Protein AF-A0AAW8KXV5-F1 (afdb_monomer_lite)

pLDDT: mean 96.81, std 3.4, range [79.0, 98.81]

Secondary structure (DSSP, 8-state):
-HHHHHHHHHHHHHHHHHHHHHHHHHHTT-HHHHHHHHHHHHHHHHHHHHHHHHHHHHT-TTHHHHHHHHHHHHHHHHHHHHH-

Structure (mmCIF, N/CA/C/O backbone):
data_AF-A0AAW8KXV5-F1
#
_entry.id   AF-A0AAW8KXV5-F1
#
loop_
_atom_site.group_PDB
_atom_site.id
_atom_site.type_symbol
_atom_site.label_atom_id
_atom_site.label_alt_id
_atom_site.label_comp_id
_atom_site.label_asym_id
_atom_site.label_entity_id
_atom_site.label_seq_id
_atom_site.pdbx_PDB_ins_code
_atom_site.Cartn_x
_atom_site.Cartn_y
_atom_site.Cartn_z
_atom_site.occupancy
_atom_site.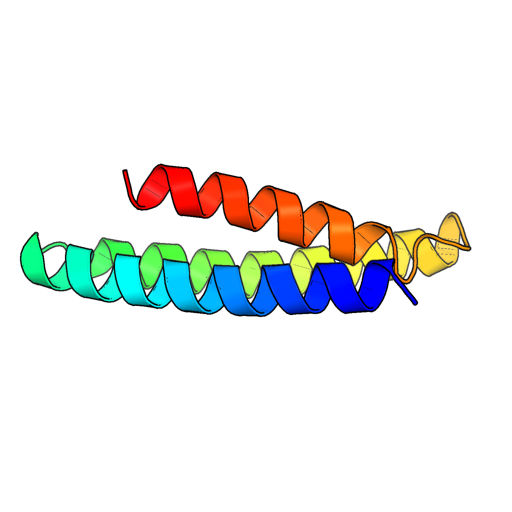B_iso_or_equiv
_atom_site.auth_seq_id
_atom_site.auth_comp_id
_atom_site.auth_asym_id
_atom_site.auth_atom_id
_atom_site.pdbx_PDB_model_num
ATOM 1 N N . SER A 1 1 ? 16.932 5.839 -8.473 1.00 82.25 1 SER A N 1
ATOM 2 C CA . SER A 1 1 ? 16.302 6.439 -9.677 1.00 82.25 1 SER A CA 1
ATOM 3 C C . SER A 1 1 ? 15.140 7.350 -9.267 1.00 82.25 1 SER A C 1
ATOM 5 O O . SER A 1 1 ? 14.722 7.279 -8.115 1.00 82.25 1 SER A O 1
ATOM 7 N N . CYS A 1 2 ? 14.600 8.202 -10.155 1.00 90.69 2 CYS A N 1
ATOM 8 C CA . CYS A 1 2 ? 13.416 9.025 -9.832 1.00 90.69 2 CYS A CA 1
ATOM 9 C C . CYS A 1 2 ? 12.208 8.165 -9.415 1.00 90.69 2 CYS A C 1
ATOM 11 O O . CYS A 1 2 ? 11.493 8.526 -8.486 1.00 90.69 2 CYS A O 1
ATOM 13 N N . SER A 1 3 ? 12.027 6.998 -10.042 1.00 93.56 3 SER A N 1
ATOM 14 C CA . SER A 1 3 ? 10.945 6.060 -9.718 1.00 93.56 3 SER A CA 1
ATOM 15 C C . SER A 1 3 ? 11.056 5.498 -8.297 1.00 93.56 3 SER A C 1
ATOM 17 O O . SER A 1 3 ? 10.063 5.429 -7.583 1.00 93.56 3 SER A O 1
ATOM 19 N N . GLU A 1 4 ? 12.262 5.148 -7.841 1.00 94.06 4 GLU A N 1
ATOM 20 C CA . GLU A 1 4 ? 12.478 4.670 -6.465 1.00 94.06 4 GLU A CA 1
ATOM 21 C C . GLU A 1 4 ? 12.218 5.761 -5.423 1.00 94.06 4 GLU A C 1
ATOM 23 O O . GLU A 1 4 ? 11.613 5.495 -4.386 1.00 94.06 4 GLU A O 1
ATOM 28 N N . GLN A 1 5 ? 12.647 6.996 -5.703 1.00 96.38 5 GLN A N 1
ATOM 29 C CA . GLN A 1 5 ? 12.382 8.138 -4.827 1.00 96.38 5 GLN A CA 1
ATOM 30 C C . GLN A 1 5 ? 10.879 8.417 -4.730 1.00 96.38 5 GLN A C 1
ATOM 32 O O . GLN A 1 5 ? 10.358 8.569 -3.628 1.00 96.38 5 GLN A O 1
ATOM 37 N N . ALA A 1 6 ? 10.173 8.415 -5.864 1.00 97.31 6 ALA A N 1
ATOM 38 C CA . ALA A 1 6 ? 8.724 8.581 -5.896 1.00 97.31 6 ALA A CA 1
ATOM 39 C C . ALA A 1 6 ? 8.002 7.453 -5.141 1.00 97.31 6 ALA A C 1
ATOM 41 O O . ALA A 1 6 ? 7.161 7.742 -4.294 1.00 97.31 6 ALA A O 1
ATOM 42 N N . LYS A 1 7 ? 8.386 6.184 -5.355 1.00 97.56 7 LYS A N 1
ATOM 43 C CA . LYS A 1 7 ? 7.857 5.044 -4.587 1.00 97.56 7 LYS A CA 1
ATOM 44 C C . LYS A 1 7 ? 8.009 5.274 -3.082 1.00 97.56 7 LYS A C 1
ATOM 46 O O . LYS A 1 7 ? 7.045 5.083 -2.349 1.00 97.56 7 LYS A O 1
ATOM 51 N N . LYS A 1 8 ? 9.190 5.702 -2.623 1.00 98.06 8 LYS A N 1
ATOM 52 C CA . LYS A 1 8 ? 9.444 5.957 -1.199 1.00 98.06 8 LYS A CA 1
ATOM 53 C C . LYS A 1 8 ? 8.534 7.056 -0.639 1.00 98.06 8 LYS A C 1
ATOM 55 O O . LYS A 1 8 ? 7.971 6.885 0.434 1.00 98.06 8 LYS A O 1
ATOM 60 N N . ILE A 1 9 ? 8.337 8.143 -1.385 1.00 98.50 9 ILE A N 1
ATOM 61 C CA . ILE A 1 9 ? 7.405 9.213 -0.995 1.00 98.50 9 ILE A CA 1
ATOM 62 C C . ILE A 1 9 ? 5.978 8.664 -0.863 1.00 98.50 9 ILE A C 1
ATOM 64 O O . ILE A 1 9 ? 5.281 8.972 0.102 1.00 98.50 9 ILE A O 1
ATOM 68 N N . TYR A 1 10 ? 5.527 7.839 -1.810 1.00 98.69 10 TYR A N 1
ATOM 69 C CA . TYR A 1 10 ? 4.205 7.215 -1.726 1.00 98.69 10 TYR A CA 1
ATOM 70 C C . TYR A 1 10 ? 4.104 6.215 -0.570 1.00 98.69 10 TYR A C 1
ATOM 72 O O . TYR A 1 10 ? 3.075 6.161 0.090 1.00 98.69 10 TYR A O 1
ATOM 80 N N . GLU A 1 11 ? 5.165 5.469 -0.271 1.00 98.50 11 GLU A N 1
ATOM 81 C CA . GLU A 1 11 ? 5.227 4.564 0.881 1.00 98.50 11 GLU A CA 1
ATOM 82 C C . GLU A 1 11 ? 5.051 5.315 2.206 1.00 98.50 11 GLU A C 1
ATOM 84 O O . GLU A 1 11 ? 4.233 4.918 3.035 1.00 98.50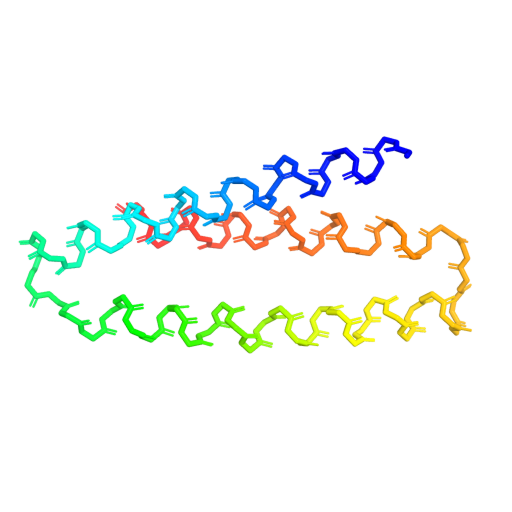 11 GLU A O 1
ATOM 89 N N . GLU A 1 12 ? 5.746 6.442 2.375 1.00 98.69 12 GLU A N 1
ATOM 90 C CA . GLU A 1 12 ? 5.589 7.320 3.540 1.00 98.69 12 GLU A CA 1
ATOM 91 C C . GLU A 1 12 ? 4.152 7.866 3.643 1.00 98.69 12 GLU A C 1
ATOM 93 O O . GLU A 1 12 ? 3.565 7.865 4.728 1.00 98.69 12 GLU A O 1
ATOM 98 N N . LYS A 1 13 ? 3.537 8.247 2.513 1.00 98.69 13 LYS A N 1
ATOM 99 C CA . LYS A 1 13 ? 2.128 8.676 2.468 1.00 98.69 13 LYS A CA 1
ATOM 100 C C . LYS A 1 13 ? 1.146 7.563 2.838 1.00 98.69 13 LYS A C 1
ATOM 102 O O . LYS A 1 13 ? 0.216 7.821 3.593 1.00 98.69 13 LYS A O 1
ATOM 107 N N . ILE A 1 14 ? 1.346 6.338 2.348 1.00 98.81 14 ILE A N 1
ATOM 108 C CA . ILE A 1 14 ? 0.516 5.173 2.700 1.00 98.81 14 ILE A CA 1
ATOM 109 C C . ILE A 1 14 ? 0.528 4.959 4.216 1.00 98.81 14 ILE A C 1
ATOM 111 O O . ILE A 1 14 ? -0.528 4.759 4.814 1.00 98.81 14 ILE A O 1
ATOM 115 N N . VAL A 1 15 ? 1.706 5.018 4.847 1.00 98.62 15 VAL A N 1
ATOM 116 C CA . VAL A 1 15 ? 1.833 4.861 6.304 1.00 98.62 15 VAL A CA 1
ATOM 117 C C . VAL A 1 15 ? 1.067 5.961 7.040 1.00 98.62 15 VAL A C 1
ATOM 119 O O . VAL A 1 15 ? 0.306 5.652 7.956 1.00 98.62 15 VAL A O 1
ATOM 122 N N . ALA A 1 16 ? 1.213 7.219 6.614 1.00 98.75 16 ALA A N 1
ATOM 123 C CA . ALA A 1 16 ? 0.496 8.344 7.209 1.00 98.75 16 ALA A CA 1
ATOM 124 C C . ALA A 1 16 ? -1.033 8.201 7.081 1.00 98.75 16 ALA A C 1
ATOM 126 O O . ALA A 1 16 ? -1.753 8.387 8.059 1.00 98.75 16 ALA A O 1
ATOM 127 N N . LEU A 1 17 ? -1.530 7.806 5.904 1.00 98.75 17 LEU A N 1
ATOM 128 C CA . LEU A 1 17 ? -2.961 7.590 5.669 1.00 98.75 17 LEU A CA 1
ATOM 129 C C . LEU A 1 17 ? -3.511 6.443 6.523 1.00 98.75 17 LEU A C 1
ATOM 131 O O . LEU A 1 17 ? -4.596 6.562 7.082 1.00 98.75 17 LEU A O 1
ATOM 135 N N . ILE A 1 18 ? -2.764 5.348 6.687 1.00 98.56 18 ILE A N 1
ATOM 136 C CA . ILE A 1 18 ? -3.181 4.239 7.558 1.00 98.56 18 ILE A CA 1
ATOM 137 C C . ILE A 1 18 ? -3.252 4.669 9.027 1.00 98.56 18 ILE A C 1
ATOM 139 O O . ILE A 1 18 ? -4.172 4.252 9.733 1.00 98.56 18 ILE A O 1
ATOM 143 N N . ASP A 1 19 ? -2.333 5.516 9.495 1.00 98.44 19 ASP A N 1
ATOM 144 C CA . ASP A 1 19 ? -2.392 6.051 10.861 1.00 98.44 19 ASP A CA 1
ATOM 145 C C . ASP A 1 19 ? -3.566 7.027 11.062 1.00 98.44 19 ASP A C 1
ATOM 147 O O . ASP A 1 19 ? -4.244 7.003 12.094 1.00 98.44 19 ASP A O 1
ATOM 151 N N . GLN A 1 20 ? -3.891 7.823 10.041 1.00 98.44 20 GLN A N 1
ATOM 152 C CA . GLN A 1 20 ? -5.097 8.649 10.045 1.00 98.44 20 GLN A CA 1
ATOM 153 C C . GLN A 1 20 ? -6.368 7.789 10.081 1.00 98.44 20 GLN A C 1
ATOM 155 O O . GLN A 1 20 ? -7.265 8.042 10.886 1.00 98.44 20 GLN A O 1
ATOM 160 N N . ILE A 1 21 ? -6.424 6.725 9.275 1.00 98.31 21 ILE A N 1
ATOM 161 C CA . ILE A 1 21 ? -7.521 5.749 9.266 1.00 98.31 21 ILE A CA 1
ATOM 162 C C . ILE A 1 21 ? -7.675 5.101 10.642 1.00 98.31 21 ILE A C 1
ATOM 164 O O . ILE A 1 21 ? -8.806 4.953 11.108 1.00 98.31 21 ILE A O 1
ATOM 168 N N . ARG A 1 22 ? -6.574 4.743 11.314 1.00 98.12 22 ARG A N 1
ATOM 169 C CA . ARG A 1 22 ? -6.591 4.232 12.692 1.00 98.12 22 ARG A CA 1
ATOM 170 C C . ARG A 1 22 ? -7.264 5.228 13.635 1.00 98.12 22 ARG A C 1
ATOM 172 O O . ARG A 1 22 ? -8.228 4.865 14.302 1.00 98.12 22 ARG A O 1
ATOM 179 N N . THR A 1 23 ? -6.807 6.478 13.622 1.00 98.00 23 THR A N 1
ATOM 180 C CA . THR A 1 23 ? -7.331 7.550 14.482 1.00 98.00 23 THR A CA 1
ATOM 181 C C . THR A 1 23 ? -8.827 7.800 14.246 1.00 98.00 23 THR A C 1
ATOM 183 O O . THR A 1 23 ? -9.606 7.802 15.195 1.00 98.00 23 THR A O 1
ATOM 186 N N . GLN A 1 24 ? -9.265 7.909 12.986 1.00 97.88 24 GLN A N 1
ATOM 187 C CA . GLN A 1 24 ? -10.688 8.060 12.639 1.00 97.88 24 GLN A CA 1
ATOM 188 C C . GLN A 1 24 ? -11.526 6.849 13.066 1.00 97.88 24 GLN A C 1
ATOM 190 O O . GLN A 1 24 ? -12.657 6.997 13.514 1.00 97.88 24 GLN A O 1
ATOM 195 N N . SER A 1 25 ? -10.980 5.637 12.939 1.00 97.75 25 SER A N 1
ATOM 196 C CA . SER A 1 25 ? -11.683 4.413 13.345 1.00 97.75 25 SER A CA 1
ATOM 197 C C . SER A 1 25 ? -11.930 4.384 14.856 1.00 97.75 25 SER A C 1
ATOM 199 O O . SER A 1 25 ? -12.988 3.935 15.296 1.00 97.75 25 SER A O 1
ATOM 201 N N . GLU A 1 26 ? -10.981 4.888 15.652 1.00 97.38 26 GLU A N 1
ATOM 202 C CA . GLU A 1 26 ? -11.141 5.066 17.099 1.00 97.38 26 GLU A CA 1
ATOM 203 C C . GLU A 1 26 ? -12.208 6.132 17.414 1.00 97.38 26 GLU A C 1
ATOM 205 O O . GLU A 1 26 ? -13.118 5.871 18.204 1.00 97.38 26 GLU A O 1
ATOM 210 N N . GLU A 1 27 ? -12.155 7.295 16.752 1.00 97.50 27 GLU A N 1
ATOM 211 C CA . GLU A 1 27 ? -13.113 8.399 16.928 1.00 97.50 27 GLU A CA 1
ATOM 212 C C . GLU A 1 27 ? -14.553 7.989 16.577 1.00 97.50 27 GLU A C 1
ATOM 214 O O . GLU A 1 27 ? -15.490 8.240 17.339 1.00 97.50 27 GLU A O 1
ATOM 219 N N . TYR A 1 28 ? -14.731 7.298 15.449 1.00 96.69 28 TYR A N 1
ATOM 220 C CA . TYR A 1 28 ? -16.037 6.866 14.943 1.00 96.69 28 TYR A CA 1
ATOM 221 C C . TYR A 1 28 ? -16.528 5.560 15.574 1.00 96.69 28 TYR A C 1
ATOM 223 O O . TYR A 1 28 ? -17.626 5.105 15.255 1.00 96.69 28 TYR A O 1
ATOM 231 N N . LYS A 1 29 ? -15.752 4.972 16.497 1.00 97.00 29 LYS A N 1
ATOM 232 C CA . LYS A 1 29 ? -16.060 3.705 17.182 1.00 97.00 29 LYS A CA 1
ATOM 233 C C . LYS A 1 29 ? -16.286 2.540 16.207 1.00 97.00 29 LYS A C 1
ATOM 235 O O . LYS A 1 29 ? -17.181 1.724 16.414 1.00 97.00 29 LYS A O 1
ATOM 240 N N . GLN A 1 30 ? -15.449 2.459 15.173 1.00 95.88 30 GLN A N 1
ATOM 241 C CA . GLN A 1 30 ? -15.440 1.415 14.139 1.00 95.88 30 GLN A CA 1
ATOM 242 C C . GLN A 1 30 ? -14.116 0.628 14.178 1.00 95.88 30 GLN A C 1
ATOM 244 O O . GLN A 1 30 ? -13.297 0.740 13.260 1.00 95.88 30 GLN A O 1
ATOM 249 N N . PRO A 1 31 ? -13.831 -0.134 15.249 1.00 88.44 31 PRO A N 1
ATOM 250 C CA . PRO A 1 31 ? -12.534 -0.792 15.429 1.00 88.44 31 PRO A CA 1
ATOM 251 C C . PRO A 1 31 ? -12.185 -1.789 14.310 1.00 88.44 31 PRO A C 1
ATOM 253 O O . PRO A 1 31 ? -11.007 -1.984 14.003 1.00 88.44 31 PRO A O 1
ATOM 256 N N . GLU A 1 32 ? -13.187 -2.398 13.675 1.00 96.56 32 GLU A N 1
ATOM 257 C CA . GLU A 1 32 ? -13.032 -3.313 12.544 1.00 96.56 32 GLU A CA 1
ATOM 258 C C . GLU A 1 32 ? -12.483 -2.627 11.287 1.00 96.56 32 GLU A C 1
ATOM 260 O O . GLU A 1 32 ? -11.644 -3.213 10.603 1.00 96.56 32 GLU A O 1
ATOM 265 N N . ARG A 1 33 ? -12.847 -1.360 11.031 1.00 97.31 33 ARG A N 1
ATOM 266 C CA . ARG A 1 33 ? -12.433 -0.612 9.829 1.00 97.31 33 ARG A CA 1
ATOM 267 C C . ARG A 1 33 ? -10.914 -0.561 9.697 1.00 97.31 33 ARG A C 1
ATOM 269 O O . ARG A 1 33 ? -10.366 -0.878 8.642 1.00 97.31 33 ARG A O 1
ATOM 276 N N . TYR A 1 34 ? -10.221 -0.202 10.777 1.00 97.69 34 TYR A N 1
ATOM 277 C CA . TYR A 1 34 ? -8.759 -0.169 10.781 1.00 97.69 34 TYR A CA 1
ATOM 278 C C . TYR A 1 34 ? -8.154 -1.561 10.555 1.00 97.69 34 TYR A C 1
ATOM 280 O O . TYR A 1 34 ? -7.213 -1.697 9.773 1.00 97.69 34 TYR A O 1
ATOM 288 N N . GLN A 1 35 ? -8.695 -2.600 11.198 1.00 98.06 35 GLN A N 1
ATOM 289 C CA . GLN A 1 35 ? -8.168 -3.962 11.065 1.00 98.06 35 GLN A CA 1
ATOM 290 C C . GLN A 1 35 ? -8.338 -4.509 9.645 1.00 98.06 35 GLN A C 1
ATOM 292 O O . GLN A 1 35 ? -7.401 -5.097 9.098 1.00 98.06 35 GLN A O 1
ATOM 297 N N . ASP A 1 36 ? -9.490 -4.267 9.022 1.00 98.44 36 ASP A N 1
ATOM 298 C CA . ASP A 1 36 ? -9.779 -4.710 7.660 1.00 98.44 36 ASP A CA 1
ATOM 299 C C . ASP A 1 36 ? -8.893 -3.994 6.635 1.00 98.44 36 ASP A C 1
ATOM 301 O O . ASP A 1 36 ? -8.286 -4.640 5.772 1.00 98.44 36 ASP A O 1
ATOM 305 N N . ILE A 1 37 ? -8.723 -2.674 6.772 1.00 98.19 37 ILE A N 1
ATOM 306 C CA . ILE A 1 37 ? -7.848 -1.887 5.894 1.00 98.19 37 ILE A CA 1
ATOM 307 C C . ILE A 1 37 ? -6.379 -2.282 6.091 1.00 98.19 37 ILE A C 1
ATOM 309 O O . ILE A 1 37 ? -5.651 -2.458 5.111 1.00 98.19 37 ILE A O 1
ATOM 313 N N . LEU A 1 38 ? -5.930 -2.497 7.332 1.00 98.00 38 LEU A N 1
ATOM 314 C CA . LEU A 1 38 ? -4.562 -2.933 7.618 1.00 98.00 38 LEU A CA 1
ATOM 315 C C . LEU A 1 38 ? -4.282 -4.333 7.056 1.00 98.00 38 LEU A C 1
ATOM 317 O O . LEU A 1 38 ? -3.208 -4.583 6.500 1.00 98.00 38 LEU A O 1
ATOM 321 N N . LYS A 1 39 ? -5.247 -5.252 7.161 1.00 98.56 39 LYS A N 1
ATOM 322 C CA . LYS A 1 39 ? -5.163 -6.578 6.539 1.00 98.56 39 LYS A CA 1
ATOM 323 C C . LYS A 1 39 ? -5.082 -6.461 5.017 1.00 98.56 39 LYS A C 1
ATOM 325 O O . LYS A 1 39 ? -4.196 -7.073 4.418 1.00 98.56 39 LYS A O 1
ATOM 330 N N . SER A 1 40 ? -5.944 -5.643 4.408 1.00 98.44 40 SER A N 1
ATOM 331 C CA . SER A 1 40 ? -5.910 -5.338 2.973 1.00 98.44 40 SER A CA 1
ATOM 332 C C . SER A 1 40 ? -4.548 -4.781 2.547 1.00 98.44 40 SER A C 1
ATOM 334 O O . SER A 1 40 ? -3.984 -5.263 1.571 1.00 98.44 40 SER A O 1
ATOM 336 N N . GLN A 1 41 ? -3.959 -3.854 3.312 1.00 98.62 41 GLN A N 1
ATOM 337 C CA . GLN A 1 41 ? -2.645 -3.279 3.008 1.00 98.62 41 GLN A CA 1
ATOM 338 C C . GLN A 1 41 ? -1.539 -4.337 2.940 1.00 98.62 41 GLN A C 1
ATOM 340 O O . GLN A 1 41 ? -0.708 -4.306 2.033 1.00 98.62 41 GLN A O 1
ATOM 345 N N . ARG A 1 42 ? -1.510 -5.274 3.896 1.00 98.50 42 ARG A N 1
ATOM 346 C CA . ARG A 1 42 ? -0.495 -6.340 3.933 1.00 98.50 42 ARG A CA 1
ATOM 347 C C . ARG A 1 42 ? -0.624 -7.276 2.733 1.00 98.50 42 ARG A C 1
ATOM 349 O O . ARG A 1 42 ? 0.382 -7.617 2.118 1.00 98.50 42 ARG A O 1
ATOM 356 N N . LEU A 1 43 ? -1.857 -7.659 2.400 1.00 98.75 43 LEU A N 1
ATOM 357 C CA . LEU A 1 43 ? -2.151 -8.507 1.243 1.00 98.75 43 LEU A CA 1
ATOM 358 C C . LEU A 1 43 ? -1.795 -7.805 -0.068 1.00 98.75 43 LEU A C 1
ATOM 360 O O . LEU A 1 43 ? -1.117 -8.387 -0.910 1.00 98.75 43 LEU A O 1
ATOM 364 N N . TRP A 1 44 ? -2.196 -6.541 -0.206 1.00 98.69 44 TRP A N 1
ATOM 365 C CA . TRP A 1 44 ? -1.877 -5.712 -1.361 1.00 98.69 44 TRP A CA 1
ATOM 366 C C . TRP A 1 44 ? -0.366 -5.588 -1.564 1.00 98.69 44 TRP A C 1
ATOM 368 O O . TRP A 1 44 ? 0.112 -5.777 -2.677 1.00 98.69 44 TRP A O 1
ATOM 378 N N . LYS A 1 45 ? 0.406 -5.355 -0.494 1.00 98.44 45 LYS A N 1
ATOM 379 C CA . LYS A 1 45 ? 1.864 -5.253 -0.604 1.00 98.44 45 LYS A CA 1
ATOM 380 C C . LYS A 1 45 ? 2.486 -6.541 -1.148 1.00 98.44 45 LYS A C 1
ATOM 382 O O . LYS A 1 45 ? 3.311 -6.472 -2.051 1.00 98.44 45 LYS A O 1
ATOM 387 N N . ALA A 1 46 ? 2.083 -7.697 -0.621 1.00 98.50 46 ALA A N 1
ATOM 388 C CA . ALA A 1 46 ? 2.584 -8.985 -1.098 1.00 98.50 46 ALA A CA 1
ATOM 389 C C . ALA A 1 46 ? 2.220 -9.234 -2.572 1.00 98.50 46 ALA A C 1
ATOM 391 O O . ALA A 1 46 ? 3.059 -9.698 -3.340 1.00 98.50 46 ALA A O 1
ATOM 392 N N . TYR A 1 47 ? 0.993 -8.880 -2.967 1.00 98.56 47 TYR A N 1
ATOM 393 C CA . TYR A 1 47 ? 0.545 -8.933 -4.358 1.00 98.56 47 TYR A CA 1
ATOM 394 C C . TYR A 1 47 ? 1.404 -8.042 -5.269 1.00 98.56 47 TYR A C 1
ATOM 396 O O . TYR A 1 47 ? 1.967 -8.537 -6.240 1.00 98.56 47 TYR A O 1
ATOM 404 N N . VAL A 1 48 ? 1.581 -6.761 -4.928 1.00 98.44 48 VAL A N 1
ATOM 405 C CA . VAL A 1 48 ? 2.376 -5.810 -5.725 1.00 98.44 48 VAL A CA 1
ATOM 406 C C . VAL A 1 48 ? 3.841 -6.222 -5.807 1.00 98.44 48 VAL A C 1
ATOM 408 O O . VAL A 1 48 ? 4.436 -6.145 -6.879 1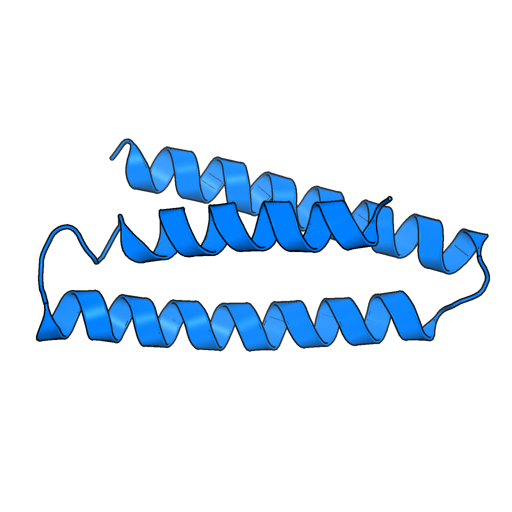.00 98.44 48 VAL A O 1
ATOM 411 N N . ASP A 1 49 ? 4.432 -6.684 -4.702 1.00 97.69 49 ASP A N 1
ATOM 412 C CA . ASP A 1 49 ? 5.820 -7.149 -4.699 1.00 97.69 49 ASP A CA 1
ATOM 413 C C . ASP A 1 49 ? 6.000 -8.328 -5.679 1.00 97.69 49 ASP A C 1
ATOM 415 O O . ASP A 1 49 ? 6.967 -8.349 -6.447 1.00 97.69 49 ASP A O 1
ATOM 419 N N . GLN A 1 50 ? 5.051 -9.273 -5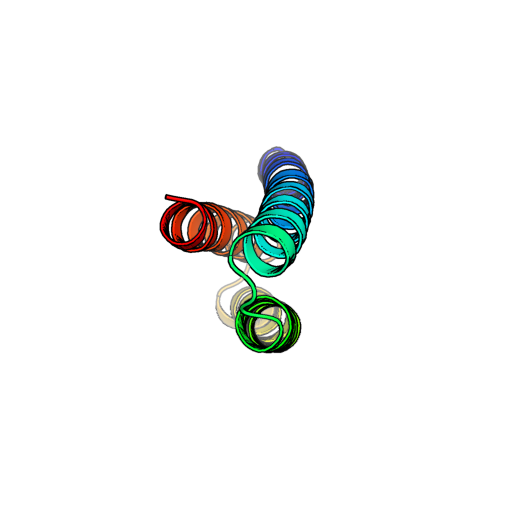.712 1.00 98.50 50 GLN A N 1
ATOM 420 C CA . GLN A 1 50 ? 5.090 -10.404 -6.641 1.00 98.50 50 GLN A CA 1
ATOM 421 C C . GLN A 1 50 ? 4.832 -9.975 -8.091 1.00 98.50 50 GLN A C 1
ATOM 423 O O . GLN A 1 50 ? 5.611 -10.333 -8.975 1.00 98.50 50 GLN A O 1
ATOM 428 N N . GLU A 1 51 ? 3.787 -9.192 -8.352 1.00 98.31 51 GLU A N 1
ATOM 429 C CA . GLU A 1 51 ? 3.433 -8.779 -9.714 1.00 98.31 51 GLU A CA 1
ATOM 430 C C . GLU A 1 51 ? 4.488 -7.864 -10.335 1.00 98.31 51 GLU A C 1
ATOM 432 O O . GLU A 1 51 ? 4.852 -8.033 -11.498 1.00 98.31 51 GLU A O 1
ATOM 437 N N . CYS A 1 52 ? 5.086 -6.959 -9.559 1.00 97.75 52 CYS A N 1
ATOM 438 C CA . CYS A 1 52 ? 6.173 -6.131 -10.067 1.00 97.75 52 CYS A CA 1
ATOM 439 C C . CYS A 1 52 ? 7.470 -6.920 -10.287 1.00 97.75 52 CYS A C 1
ATOM 441 O O . CYS A 1 52 ? 8.228 -6.597 -11.205 1.00 97.75 52 CYS A O 1
ATOM 443 N N . SER A 1 53 ? 7.716 -7.977 -9.506 1.00 97.75 53 SER A N 1
ATOM 444 C CA . SER A 1 53 ? 8.803 -8.925 -9.780 1.00 97.75 53 SER A CA 1
ATOM 445 C C . SER A 1 53 ? 8.555 -9.701 -11.081 1.00 97.75 53 SER A C 1
ATOM 447 O O . SER A 1 53 ? 9.459 -9.819 -11.916 1.00 97.75 53 SER A O 1
ATOM 449 N N . ASN A 1 54 ? 7.317 -10.158 -11.305 1.00 98.25 54 ASN A N 1
ATOM 450 C CA . ASN A 1 54 ? 6.903 -10.812 -12.548 1.00 98.25 54 ASN A CA 1
ATOM 451 C C . ASN A 1 54 ? 7.086 -9.868 -13.745 1.00 98.25 54 ASN A C 1
ATOM 453 O O . ASN A 1 54 ? 7.721 -10.239 -14.730 1.00 98.25 54 ASN A O 1
ATOM 457 N N . ALA A 1 55 ? 6.605 -8.626 -13.648 1.00 97.62 55 ALA A N 1
ATOM 458 C CA . ALA A 1 55 ? 6.758 -7.618 -14.693 1.00 97.62 55 ALA A CA 1
ATOM 459 C C . ALA A 1 55 ? 8.240 -7.333 -14.990 1.00 97.62 55 ALA A C 1
ATOM 461 O O . ALA A 1 55 ? 8.647 -7.294 -16.150 1.00 97.62 55 ALA A O 1
ATOM 462 N N . GLY A 1 56 ? 9.074 -7.210 -13.954 1.00 97.19 56 GLY A N 1
ATOM 463 C CA . GLY A 1 56 ? 10.524 -7.097 -14.111 1.00 97.19 56 GLY A CA 1
ATOM 464 C C . GLY A 1 56 ? 11.137 -8.284 -14.860 1.00 97.19 56 GLY A C 1
ATOM 465 O O . GLY A 1 56 ? 11.968 -8.084 -15.740 1.00 97.19 56 GLY A O 1
ATOM 466 N N . SER A 1 57 ? 10.688 -9.502 -14.558 1.00 97.56 57 SER A N 1
ATOM 467 C CA . SER A 1 57 ? 11.242 -10.743 -15.115 1.00 97.56 57 SER A CA 1
ATOM 468 C C . SER A 1 57 ? 10.782 -11.042 -16.545 1.00 97.56 57 SER A C 1
ATOM 470 O O . SER A 1 57 ? 11.561 -11.571 -17.335 1.00 97.56 57 SER A O 1
ATOM 472 N N . TYR A 1 58 ? 9.531 -10.718 -16.883 1.00 97.25 58 TYR A N 1
ATOM 473 C CA . TYR A 1 58 ? 8.904 -11.130 -18.146 1.00 97.25 58 TYR A CA 1
ATOM 474 C C . TYR A 1 58 ? 8.661 -9.987 -19.139 1.00 97.25 58 TYR A C 1
ATOM 476 O O . TYR A 1 58 ? 8.538 -10.249 -20.332 1.00 97.25 58 TYR A O 1
ATOM 484 N N . ILE A 1 59 ? 8.621 -8.731 -18.682 1.00 95.94 59 ILE A N 1
ATOM 485 C CA . ILE A 1 59 ? 8.554 -7.540 -19.552 1.00 95.94 59 ILE A CA 1
ATOM 486 C C . ILE A 1 59 ? 9.931 -6.870 -19.620 1.00 95.94 59 ILE A C 1
ATOM 488 O O . ILE A 1 59 ? 10.365 -6.441 -20.689 1.00 95.94 59 ILE A O 1
ATOM 492 N N . GLY A 1 60 ? 10.645 -6.818 -18.492 1.00 93.38 60 GLY A N 1
ATOM 493 C CA . GLY A 1 60 ? 11.981 -6.236 -18.401 1.00 93.38 60 GLY A CA 1
ATOM 494 C C . GLY A 1 60 ? 11.989 -4.784 -17.926 1.00 93.38 60 GLY A C 1
ATOM 495 O O . GLY A 1 60 ? 10.998 -4.224 -17.450 1.00 93.38 60 GLY A O 1
ATOM 496 N N . SER A 1 61 ? 13.156 -4.150 -18.018 1.00 88.50 61 SER A N 1
ATOM 497 C CA . SER A 1 61 ? 13.331 -2.753 -17.616 1.00 88.50 61 SE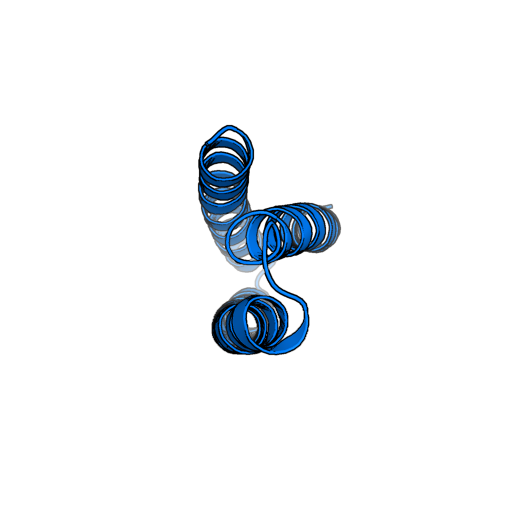R A CA 1
ATOM 498 C C . S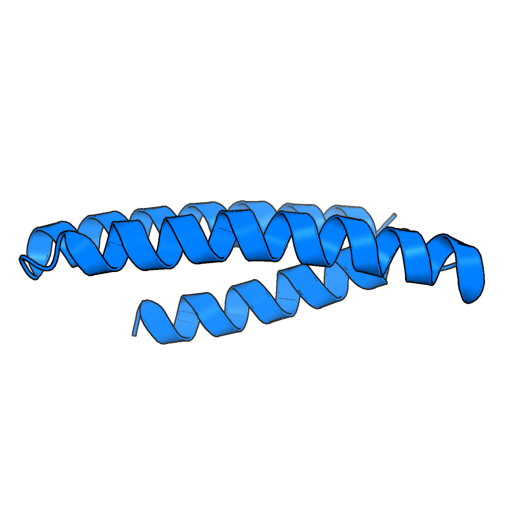ER A 1 61 ? 12.427 -1.808 -18.424 1.00 88.50 61 SER A C 1
ATOM 500 O O . SER A 1 61 ? 12.317 -1.971 -19.638 1.00 88.50 61 SER A O 1
ATOM 502 N N . PRO A 1 62 ? 11.813 -0.790 -17.782 1.00 90.88 62 PRO A N 1
ATOM 503 C CA . PRO A 1 62 ? 12.102 -0.286 -16.432 1.00 90.88 62 PRO A CA 1
ATOM 504 C C . PRO A 1 62 ? 11.223 -0.871 -15.306 1.00 90.88 62 PRO A C 1
ATOM 506 O O . PRO A 1 62 ? 11.157 -0.284 -14.221 1.00 90.88 62 PRO A O 1
ATOM 509 N N . MET A 1 63 ? 10.539 -2.001 -15.525 1.00 94.38 63 MET A N 1
ATOM 510 C CA . MET A 1 63 ? 9.458 -2.456 -14.636 1.00 94.38 63 MET A CA 1
ATOM 511 C C . MET A 1 63 ? 9.875 -2.699 -13.183 1.00 94.38 63 MET A C 1
ATOM 513 O O . MET A 1 63 ? 9.083 -2.396 -12.296 1.00 94.38 63 MET A O 1
ATOM 517 N N . TYR A 1 64 ? 11.123 -3.101 -12.912 1.00 91.00 64 TYR A N 1
ATOM 518 C CA . TYR A 1 64 ? 11.639 -3.289 -11.545 1.00 91.00 64 TYR A CA 1
ATOM 519 C C . TYR A 1 64 ? 11.448 -2.079 -10.619 1.00 91.00 64 TYR A C 1
ATOM 521 O O . TYR A 1 64 ? 11.307 -2.242 -9.411 1.00 91.00 64 TYR A O 1
ATOM 529 N N . SER A 1 65 ? 11.447 -0.863 -11.172 1.00 93.06 65 SER A N 1
ATOM 530 C CA . SER A 1 65 ? 11.258 0.370 -10.394 1.00 93.06 65 SER A CA 1
ATOM 531 C C . SER A 1 65 ? 10.022 1.161 -10.809 1.00 93.06 65 SER A C 1
ATOM 533 O O . SER A 1 65 ? 9.477 1.903 -9.996 1.00 93.06 65 SER A O 1
ATOM 535 N N . TYR A 1 66 ? 9.558 0.998 -12.050 1.00 95.75 66 TYR A N 1
ATOM 536 C CA . TYR A 1 66 ? 8.384 1.698 -12.559 1.00 95.75 66 TYR A CA 1
ATOM 537 C C . TYR A 1 66 ? 7.070 1.106 -12.031 1.00 95.75 66 TYR A C 1
ATOM 539 O O . TYR A 1 66 ? 6.260 1.855 -11.493 1.00 95.75 66 TYR A O 1
ATOM 547 N N . CYS A 1 67 ? 6.902 -0.221 -12.088 1.00 97.56 67 CYS A N 1
ATOM 548 C CA . CYS A 1 67 ? 5.717 -0.907 -11.561 1.00 97.56 67 CYS A CA 1
ATOM 549 C C . CYS A 1 67 ? 5.446 -0.576 -10.084 1.00 97.56 67 CYS A C 1
ATOM 551 O O . CYS A 1 67 ? 4.371 -0.058 -9.784 1.00 97.56 67 CYS A O 1
ATOM 553 N N . PRO A 1 68 ? 6.406 -0.755 -9.148 1.00 97.81 68 PRO A N 1
ATOM 554 C CA . PRO A 1 68 ? 6.113 -0.507 -7.740 1.00 97.81 68 PRO A CA 1
ATOM 555 C C . PRO A 1 68 ? 5.819 0.971 -7.466 1.00 97.81 68 PRO A C 1
ATOM 557 O O . PRO A 1 68 ? 5.071 1.286 -6.551 1.00 97.81 68 PRO A O 1
ATOM 560 N N . MET A 1 69 ? 6.377 1.892 -8.252 1.00 97.88 69 MET A N 1
ATOM 561 C CA . MET A 1 69 ? 6.087 3.318 -8.124 1.00 97.88 69 MET A CA 1
ATOM 562 C C . MET A 1 69 ? 4.651 3.654 -8.546 1.00 97.88 69 MET A C 1
ATOM 564 O O . MET A 1 69 ? 3.983 4.396 -7.828 1.00 97.88 69 MET A O 1
ATOM 568 N N . GLN A 1 70 ? 4.159 3.080 -9.649 1.00 98.25 70 GLN A N 1
ATOM 569 C CA . GLN A 1 70 ? 2.774 3.270 -10.092 1.00 98.25 70 GLN A CA 1
ATOM 570 C C . GLN A 1 70 ? 1.765 2.660 -9.119 1.00 98.25 70 GLN A C 1
ATOM 572 O O . GLN A 1 70 ? 0.819 3.337 -8.723 1.00 98.25 70 GLN A O 1
ATOM 577 N N . GLU A 1 71 ? 1.994 1.420 -8.690 1.00 98.56 71 GLU A N 1
ATOM 578 C CA . GLU A 1 71 ? 1.108 0.723 -7.753 1.00 98.56 71 GLU A CA 1
ATOM 579 C C . GLU A 1 71 ? 1.003 1.469 -6.419 1.00 98.56 71 GLU A C 1
ATOM 581 O O . GLU A 1 71 ? -0.089 1.680 -5.893 1.00 98.56 71 GLU A O 1
ATOM 586 N N . TYR A 1 72 ? 2.131 1.946 -5.881 1.00 98.69 72 TYR A N 1
ATOM 587 C CA . TYR A 1 72 ? 2.125 2.735 -4.650 1.00 98.69 72 TYR A CA 1
ATOM 588 C C . TYR A 1 72 ? 1.401 4.080 -4.830 1.00 98.69 72 TYR A C 1
ATOM 590 O O . TYR A 1 72 ? 0.686 4.502 -3.922 1.00 98.69 72 TYR A O 1
ATOM 598 N N . ALA A 1 73 ? 1.537 4.740 -5.985 1.00 98.75 73 ALA A N 1
ATOM 599 C CA . ALA A 1 73 ? 0.794 5.964 -6.283 1.00 98.75 73 ALA A CA 1
ATOM 600 C C . ALA A 1 73 ? -0.724 5.723 -6.324 1.00 98.75 73 ALA A C 1
ATOM 602 O O . ALA A 1 73 ? -1.490 6.538 -5.813 1.00 98.75 73 ALA A O 1
ATOM 603 N N . GLU A 1 74 ? -1.161 4.606 -6.904 1.00 98.75 74 GLU A N 1
ATOM 604 C CA . GLU A 1 74 ? -2.578 4.245 -6.970 1.00 98.75 74 GLU A CA 1
ATOM 605 C C . GLU A 1 74 ? -3.134 3.875 -5.593 1.00 98.75 74 GLU A C 1
ATOM 607 O O . GLU A 1 74 ? -4.214 4.322 -5.207 1.00 98.75 74 GLU A O 1
ATOM 612 N N . ARG A 1 75 ? -2.353 3.148 -4.789 1.00 98.69 75 ARG A N 1
ATOM 613 C CA . ARG A 1 75 ? -2.742 2.817 -3.418 1.00 98.69 75 ARG A CA 1
ATOM 614 C C . ARG A 1 75 ? -2.896 4.050 -2.534 1.00 98.69 75 ARG A C 1
ATOM 616 O O . ARG A 1 75 ? -3.779 4.057 -1.681 1.00 98.69 75 ARG A O 1
ATOM 623 N N . VAL A 1 76 ? -2.081 5.089 -2.739 1.00 98.81 76 VAL A N 1
ATOM 624 C CA . VAL A 1 76 ? -2.272 6.382 -2.063 1.00 98.81 76 VAL A CA 1
ATOM 625 C C . VAL A 1 76 ? -3.656 6.948 -2.373 1.00 98.81 76 VAL A C 1
ATOM 627 O O . VAL A 1 76 ? -4.388 7.228 -1.430 1.00 98.81 76 VAL A O 1
ATOM 630 N N . LYS A 1 77 ? -4.055 7.032 -3.650 1.00 98.56 77 LYS A N 1
ATOM 631 C CA . LYS A 1 77 ? -5.382 7.555 -4.027 1.00 98.56 77 LYS A CA 1
ATOM 632 C C . LYS A 1 77 ? -6.516 6.750 -3.397 1.00 98.56 77 LYS A C 1
ATOM 634 O O . LYS A 1 77 ? -7.448 7.320 -2.846 1.00 98.56 77 LYS A O 1
ATOM 639 N N . GLN A 1 78 ? -6.409 5.422 -3.419 1.00 98.44 78 GLN A N 1
ATOM 640 C CA . GLN A 1 78 ? -7.407 4.555 -2.798 1.00 98.44 78 GLN A CA 1
ATOM 641 C C . GLN A 1 78 ? -7.527 4.794 -1.283 1.00 98.44 78 GLN A C 1
ATOM 643 O O . GLN A 1 78 ? -8.625 4.787 -0.737 1.00 98.44 78 GLN A O 1
ATOM 648 N N . LEU A 1 79 ? -6.409 4.983 -0.578 1.00 98.50 79 LEU A N 1
ATOM 649 C CA . LEU A 1 79 ? -6.434 5.251 0.862 1.00 98.50 79 LEU A CA 1
ATOM 650 C C . LEU A 1 79 ? -6.924 6.671 1.181 1.00 98.50 79 LEU A C 1
ATOM 652 O O . LEU A 1 79 ? -7.568 6.856 2.210 1.00 98.50 79 LEU A O 1
ATOM 656 N N . GLU A 1 80 ? -6.669 7.648 0.306 1.00 98.44 80 GLU A N 1
ATOM 657 C CA . GLU A 1 80 ? -7.256 8.991 0.397 1.00 98.44 80 GLU A CA 1
ATOM 658 C C . GLU A 1 80 ? -8.793 8.926 0.335 1.00 98.44 80 GLU A C 1
ATOM 660 O O . GLU A 1 80 ? -9.455 9.612 1.109 1.00 98.44 80 GLU A O 1
ATOM 665 N N . GLU A 1 81 ? -9.377 8.042 -0.486 1.00 97.62 81 GLU A N 1
ATOM 666 C CA . GLU A 1 81 ? -10.834 7.826 -0.514 1.00 97.62 81 GLU A CA 1
ATOM 667 C C . GLU A 1 81 ? -11.395 7.303 0.809 1.00 97.62 81 GLU A C 1
ATOM 669 O O . GLU A 1 81 ? -12.519 7.638 1.166 1.00 97.62 81 GLU A O 1
ATOM 674 N N . TYR A 1 82 ? -10.633 6.496 1.551 1.00 96.12 82 TYR A N 1
ATOM 675 C CA . TYR A 1 82 ? -11.085 5.989 2.847 1.00 96.12 82 TYR A CA 1
ATOM 676 C C . TYR A 1 82 ? -11.014 7.040 3.943 1.00 96.12 82 TYR A C 1
ATOM 678 O O . TYR A 1 82 ? -11.718 6.897 4.936 1.00 96.12 82 TYR A O 1
ATOM 686 N N . VAL A 1 83 ? -10.160 8.049 3.793 1.00 95.19 83 VAL A N 1
ATOM 687 C CA . VAL A 1 83 ? -9.966 9.119 4.775 1.00 95.19 83 VAL A CA 1
ATOM 688 C C . VAL A 1 83 ? -11.011 10.237 4.650 1.00 95.19 83 VAL A C 1
ATOM 690 O O . VAL A 1 83 ? -11.234 10.943 5.638 1.00 95.19 83 VAL A O 1
ATOM 693 N N . ASN A 1 84 ? -11.626 10.392 3.473 1.00 79.00 84 ASN A N 1
ATOM 694 C CA . ASN A 1 84 ? -12.707 11.352 3.211 1.00 79.00 84 ASN A CA 1
ATOM 695 C C . ASN A 1 84 ? -13.998 11.008 3.966 1.00 79.00 84 ASN A C 1
ATOM 697 O O . ASN A 1 84 ? -14.682 11.971 4.377 1.00 79.00 84 ASN A O 1
#

Radius of gyration: 14.33 Å; chains: 1; bounding box: 32×22×37 Å

Foldseek 3Di:
DVLQVLLVVLVVLLVVLLVLQCVVCVVVVNNVRSVVVVVVVVVLVVVQVVVLVVCCVPVNPPSVRNSSSVSSVVSSVVSVVSND

Sequence (84 aa):
SCSEQAKKIYEEKIVALIDQIRTQSEEYKQPERYQDILKSQRLWKAYVDQECSNAGSYIGSPMYSYCPMQEYAERVKQLEEYVN